Protein AF-A0A087UHM2-F1 (afdb_monomer)

Secondary structure (DSSP, 8-state):
-HHHHHHHHTT-----PPTT-TTT-HIIIIIHHHHHHHHTT---S-HHHHHHHHHHHHHH---S-S-GGGSS------

Foldseek 3Di:
DVVVVVCVVVVHDDDDDDDPPCPPPCCLPPVLVVVLVVCPPDDDPDPVVVVVCVVVVVVSPPDDDPPPVPVPPPDDDD

pLDDT: mean 70.02, std 14.61, range [39.91, 90.88]

Organism: Stegodyphus mimosarum (NCBI:txid407821)

Radius of gyration: 19.37 Å; Cα contacts (8 Å, |Δi|>4): 20; chains: 1; bounding box: 46×48×41 Å

Sequence (78 aa):
MVTQQKLNALGWEVLSHPQYSLDIAPSDYYLFKSLQNYLTGKKFKSLFLRQLLTILIPRMRTSTKQDFTGYLKDGNRL

Solvent-accessible surface area (backbone atoms only — not comparable to full-atom values): 5314 Å² total; per-residue (Å²): 113,74,67,62,55,50,36,54,74,72,70,52,84,80,77,91,72,71,90,82,54,84,85,70,47,65,58,61,58,53,50,48,46,52,49,49,62,68,52,58,92,64,83,64,86,49,65,66,59,45,55,51,46,66,61,45,54,63,72,68,65,77,81,85,79,78,78,68,78,76,80,77,72,88,80,80,92,132

InterPro domains:
  IPR036397 Ribonuclease H superfamily [G3DSA:3.30.420.10] (1-72)
  IPR052709 Transposase-Methyltransferase Hybrid [PTHR46060] (2-46)

Structure (mmCIF, N/CA/C/O backbone):
data_AF-A0A087UHM2-F1
#
_entry.id   AF-A0A087UHM2-F1
#
loop_
_atom_site.group_PDB
_atom_site.id
_atom_site.type_symbol
_atom_site.label_atom_id
_atom_site.label_alt_id
_atom_site.label_comp_id
_atom_site.label_asym_id
_atom_site.label_entity_id
_atom_site.label_seq_id
_atom_site.pdbx_PDB_ins_code
_atom_site.Cartn_x
_atom_site.Cartn_y
_atom_site.Cartn_z
_atom_site.occupancy
_atom_site.B_iso_or_equiv
_atom_site.auth_seq_id
_atom_site.auth_comp_id
_atom_site.auth_asym_id
_atom_site.auth_atom_id
_atom_site.pdbx_PDB_model_num
ATOM 1 N N . MET A 1 1 ? 16.350 2.875 -15.550 1.00 58.53 1 MET A N 1
ATOM 2 C CA . MET A 1 1 ? 15.019 2.566 -14.981 1.00 58.53 1 MET A CA 1
ATOM 3 C C . MET A 1 1 ? 14.856 1.052 -14.876 1.00 58.53 1 MET A C 1
ATOM 5 O O . MET A 1 1 ? 14.523 0.413 -15.863 1.00 58.53 1 MET A O 1
ATOM 9 N N . VAL A 1 2 ? 15.130 0.465 -13.705 1.00 82.00 2 VAL A N 1
ATOM 10 C CA . VAL A 1 2 ? 15.135 -1.006 -13.518 1.00 82.00 2 VAL A CA 1
ATOM 11 C C . VAL A 1 2 ? 13.733 -1.611 -13.676 1.00 82.00 2 VAL A C 1
ATOM 13 O O . VAL A 1 2 ? 13.580 -2.710 -14.200 1.00 82.00 2 VAL A O 1
ATOM 16 N N . THR A 1 3 ? 12.692 -0.879 -13.272 1.00 84.00 3 THR A N 1
ATOM 17 C CA . THR A 1 3 ? 11.298 -1.342 -13.336 1.00 84.00 3 THR A CA 1
ATOM 18 C C . THR A 1 3 ? 10.787 -1.474 -14.770 1.00 84.00 3 THR A C 1
ATOM 20 O O . THR A 1 3 ? 10.220 -2.503 -15.111 1.00 84.00 3 THR A O 1
ATOM 23 N N . GLN A 1 4 ? 11.038 -0.485 -15.634 1.00 84.06 4 GLN A N 1
ATOM 24 C CA . GLN A 1 4 ? 10.614 -0.541 -17.041 1.00 84.06 4 GLN A CA 1
ATOM 25 C C . GLN A 1 4 ? 11.335 -1.652 -17.812 1.00 84.06 4 GLN A C 1
ATOM 27 O O . GLN A 1 4 ? 10.711 -2.382 -18.570 1.00 84.06 4 GLN A O 1
ATOM 32 N N . GLN A 1 5 ? 12.634 -1.843 -17.556 1.00 86.00 5 GLN A N 1
ATOM 33 C CA . GLN A 1 5 ? 13.403 -2.938 -18.156 1.00 86.00 5 GLN A CA 1
ATOM 34 C C . GLN A 1 5 ? 12.837 -4.313 -17.775 1.00 86.00 5 GLN A C 1
ATOM 36 O O . GLN A 1 5 ? 12.737 -5.190 -18.627 1.00 86.00 5 GLN A O 1
ATOM 41 N N . LYS A 1 6 ? 12.416 -4.491 -16.515 1.00 89.06 6 LYS A N 1
ATOM 42 C CA . LYS A 1 6 ? 11.757 -5.723 -16.062 1.00 89.06 6 LYS A CA 1
ATOM 43 C C . LYS A 1 6 ? 10.375 -5.918 -16.688 1.00 89.06 6 LYS A C 1
ATOM 45 O O . LYS A 1 6 ? 10.068 -7.035 -17.079 1.00 89.06 6 LYS A O 1
ATOM 50 N N . LEU A 1 7 ? 9.566 -4.864 -16.812 1.00 90.00 7 LEU A N 1
ATOM 51 C CA . LEU A 1 7 ? 8.251 -4.947 -17.466 1.00 90.00 7 LEU A CA 1
ATOM 52 C C . LEU A 1 7 ? 8.383 -5.353 -18.939 1.00 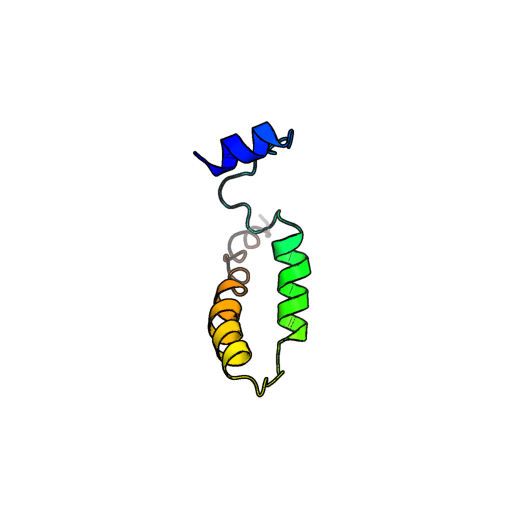90.00 7 LEU A C 1
ATOM 54 O O . LEU A 1 7 ? 7.686 -6.258 -19.388 1.00 90.00 7 LEU A O 1
ATOM 58 N N . ASN A 1 8 ? 9.360 -4.778 -19.642 1.00 86.06 8 ASN A N 1
ATOM 59 C CA . ASN A 1 8 ? 9.661 -5.145 -21.023 1.00 86.06 8 ASN A CA 1
ATOM 60 C C . ASN A 1 8 ? 10.155 -6.595 -21.136 1.00 86.06 8 ASN A C 1
ATOM 62 O O . ASN A 1 8 ? 9.729 -7.313 -22.032 1.00 86.06 8 ASN A O 1
ATOM 66 N N . ALA A 1 9 ? 11.010 -7.052 -20.213 1.00 90.12 9 ALA A N 1
ATOM 67 C CA . ALA A 1 9 ? 11.482 -8.439 -20.187 1.00 90.12 9 ALA A CA 1
ATOM 68 C C . ALA A 1 9 ? 10.354 -9.454 -19.925 1.00 90.12 9 ALA A C 1
ATOM 70 O O . ALA A 1 9 ? 10.434 -10.592 -20.379 1.00 90.12 9 ALA A O 1
ATOM 71 N N . LEU A 1 10 ? 9.303 -9.045 -19.209 1.00 90.88 10 LEU A N 1
ATOM 72 C CA . LEU A 1 10 ? 8.106 -9.855 -18.973 1.00 90.88 10 LEU A CA 1
ATOM 73 C C . LEU A 1 10 ? 7.097 -9.783 -20.133 1.00 90.88 10 LEU A C 1
ATOM 75 O O . LEU A 1 10 ? 6.111 -10.515 -20.107 1.00 90.88 10 LEU A O 1
ATOM 79 N N . GLY A 1 11 ? 7.316 -8.914 -21.128 1.00 89.69 11 GLY A N 1
ATOM 80 C CA . GLY A 1 11 ? 6.395 -8.691 -22.247 1.00 89.69 11 GLY A CA 1
ATOM 81 C C . GLY A 1 11 ? 5.142 -7.892 -21.875 1.00 89.69 11 GLY A C 1
ATOM 82 O O . GLY A 1 11 ? 4.117 -8.025 -22.536 1.00 89.69 11 GLY A O 1
ATOM 83 N N . TRP A 1 12 ? 5.189 -7.100 -20.800 1.00 90.31 12 TRP A N 1
ATOM 84 C CA . TRP A 1 12 ? 4.039 -6.320 -20.341 1.00 90.31 12 TRP A CA 1
ATOM 85 C C . TRP A 1 12 ? 3.999 -4.971 -21.052 1.00 90.31 12 TRP A C 1
ATOM 87 O O . TRP A 1 12 ? 4.949 -4.191 -20.972 1.00 90.31 12 TRP A O 1
ATOM 97 N N . GLU A 1 13 ? 2.878 -4.677 -21.707 1.00 84.44 13 GLU A N 1
ATOM 98 C CA . GLU A 1 13 ? 2.643 -3.368 -22.304 1.00 84.44 13 GLU A CA 1
ATOM 99 C C . GLU A 1 13 ? 2.319 -2.339 -21.212 1.00 84.44 13 GLU A C 1
ATOM 101 O O . GLU A 1 13 ? 1.405 -2.514 -20.401 1.00 84.44 13 GLU A O 1
ATOM 106 N N . VAL A 1 14 ? 3.094 -1.255 -21.172 1.00 81.31 14 VAL A N 1
ATOM 107 C CA . VAL A 1 14 ? 2.882 -0.160 -20.224 1.00 81.31 14 VAL A CA 1
ATOM 108 C C . VAL A 1 14 ? 1.924 0.848 -20.850 1.00 81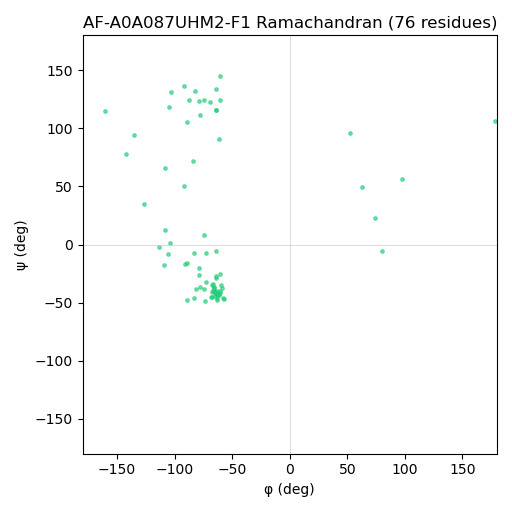.31 14 VAL A C 1
ATOM 110 O O . VAL A 1 14 ? 2.322 1.625 -21.715 1.00 81.31 14 VAL A O 1
ATOM 113 N N . LEU A 1 15 ? 0.670 0.864 -20.391 1.00 81.31 15 LEU A N 1
ATOM 114 C CA . LEU A 1 15 ? -0.295 1.883 -20.804 1.00 81.31 15 LEU A CA 1
ATOM 115 C C . LEU A 1 15 ? 0.156 3.278 -20.347 1.00 81.31 15 LEU A C 1
ATOM 117 O O . LEU A 1 15 ? 0.510 3.483 -19.182 1.00 81.31 15 LEU A O 1
ATOM 121 N N . SER A 1 16 ? 0.079 4.259 -21.247 1.00 76.25 16 SER A N 1
ATOM 122 C CA . SER A 1 16 ? 0.309 5.663 -20.906 1.00 76.25 16 SER A CA 1
ATOM 123 C C . SER A 1 16 ? -0.761 6.145 -19.923 1.00 76.25 16 SER A C 1
ATOM 125 O O . SER A 1 16 ? -1.941 6.204 -20.271 1.00 76.25 16 SER A O 1
ATOM 127 N N . HIS A 1 17 ? -0.356 6.505 -18.705 1.00 70.88 17 HIS A N 1
ATOM 128 C CA . HIS A 1 17 ? -1.254 7.063 -17.697 1.00 70.88 17 HIS A CA 1
ATOM 129 C C . HIS A 1 17 ? -1.055 8.584 -17.583 1.00 70.88 17 HIS A C 1
ATOM 131 O O . HIS A 1 17 ? 0.093 9.026 -17.466 1.00 70.88 17 HIS A O 1
ATOM 137 N N . PRO A 1 18 ? -2.129 9.397 -17.609 1.00 72.06 18 PRO A N 1
ATOM 138 C CA . PRO A 1 18 ? -2.012 10.838 -17.434 1.00 72.06 18 PRO A CA 1
ATOM 139 C C . PRO A 1 18 ? -1.401 11.196 -16.077 1.00 72.06 18 PRO A C 1
ATOM 141 O O . PRO A 1 18 ? -1.642 10.541 -15.061 1.00 72.06 18 PRO A O 1
ATOM 144 N N . GLN A 1 19 ? -0.613 12.270 -16.056 1.00 63.09 19 GLN A N 1
ATOM 145 C CA . GLN A 1 19 ? 0.010 12.762 -14.835 1.00 63.09 19 GLN A CA 1
ATOM 146 C C . GLN A 1 19 ? -1.086 13.224 -13.854 1.00 63.09 19 GLN A C 1
ATOM 148 O O . GLN A 1 19 ? -1.833 14.151 -14.144 1.00 63.09 19 GLN A O 1
ATOM 153 N N . TYR A 1 20 ? -1.183 12.549 -12.704 1.00 55.78 20 TYR A N 1
ATOM 154 C CA . TYR A 1 20 ? -2.169 12.786 -11.634 1.00 55.78 20 TYR A CA 1
ATOM 155 C C . TYR A 1 20 ? -3.642 12.577 -12.004 1.00 55.78 20 TYR A C 1
ATOM 157 O O . TYR A 1 20 ? -4.504 13.380 -11.646 1.00 55.78 20 TYR A O 1
ATOM 165 N N . SER A 1 21 ? -3.971 11.449 -12.627 1.00 60.31 21 SER A N 1
ATOM 166 C CA . SER A 1 21 ? -5.370 11.042 -12.763 1.00 60.31 21 SER A CA 1
ATOM 167 C C . SER A 1 21 ? -5.872 10.297 -11.522 1.00 60.31 21 SER A C 1
ATOM 169 O O . SER A 1 21 ? -6.081 9.085 -11.530 1.00 60.31 21 SER A O 1
ATOM 171 N N . LEU A 1 22 ? -6.059 11.046 -10.430 1.00 57.06 22 LEU A N 1
ATOM 172 C CA . LEU A 1 22 ? -6.553 10.518 -9.148 1.00 57.06 22 LEU A CA 1
ATOM 173 C C . LEU A 1 22 ? -7.992 9.964 -9.201 1.00 57.06 22 LEU A C 1
ATOM 175 O O . LEU A 1 22 ? -8.445 9.400 -8.210 1.00 57.06 22 LEU A O 1
ATOM 179 N N . ASP A 1 23 ? -8.690 10.109 -10.331 1.00 57.53 23 ASP A N 1
ATOM 180 C CA . ASP A 1 23 ? -10.076 9.657 -10.524 1.00 57.53 23 ASP A CA 1
ATOM 181 C C . ASP A 1 23 ? -10.214 8.515 -11.555 1.00 57.53 23 ASP A C 1
ATOM 183 O O . ASP A 1 23 ? -11.314 8.020 -11.785 1.00 57.53 23 ASP A O 1
ATOM 187 N N . ILE A 1 24 ? -9.115 8.074 -12.189 1.00 58.47 24 ILE A N 1
ATOM 188 C CA . ILE A 1 24 ? -9.166 7.124 -13.323 1.00 58.47 24 ILE A CA 1
ATOM 189 C C . ILE A 1 24 ? -8.645 5.727 -12.975 1.00 58.47 24 ILE A C 1
ATOM 191 O O . ILE A 1 24 ? -8.967 4.770 -13.676 1.00 58.47 24 ILE A O 1
ATOM 195 N N . ALA A 1 25 ? -7.886 5.550 -11.892 1.00 64.75 25 ALA A N 1
ATOM 196 C CA . ALA A 1 25 ? -7.514 4.207 -11.462 1.00 64.75 25 ALA A CA 1
ATOM 197 C C . ALA A 1 25 ? -8.711 3.550 -10.741 1.00 64.75 25 ALA A C 1
ATOM 199 O O . ALA A 1 25 ? -9.056 3.965 -9.631 1.00 64.75 25 ALA A O 1
ATOM 200 N N . PRO A 1 26 ? -9.350 2.505 -11.305 1.00 58.91 26 PRO A N 1
ATOM 201 C CA . PRO A 1 26 ? -10.483 1.846 -10.652 1.00 58.91 26 PRO A CA 1
ATOM 202 C C . PRO A 1 26 ? -10.105 1.240 -9.289 1.00 58.91 26 PRO A C 1
ATOM 204 O O . PRO A 1 26 ? -10.958 1.139 -8.406 1.00 58.91 26 PRO A O 1
ATOM 207 N N . SER A 1 27 ? -8.828 0.900 -9.068 1.00 61.91 27 SER A N 1
ATOM 208 C CA . SER A 1 27 ? -8.310 0.515 -7.749 1.00 61.91 27 SER A CA 1
ATOM 209 C C . SER A 1 27 ? -8.446 1.638 -6.723 1.00 61.91 27 SER A C 1
ATOM 211 O O . SER A 1 27 ? -8.863 1.405 -5.589 1.00 6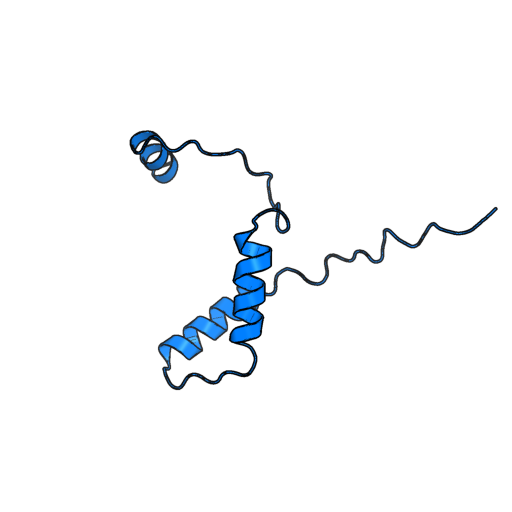1.91 27 SER A O 1
ATOM 213 N N . ASP A 1 28 ? -8.133 2.866 -7.119 1.00 66.00 28 ASP A N 1
ATOM 214 C CA . ASP A 1 28 ? -8.014 3.964 -6.173 1.00 66.00 28 ASP A CA 1
ATOM 215 C C . ASP A 1 28 ? -9.388 4.435 -5.699 1.00 66.00 28 ASP A C 1
ATOM 217 O O . ASP A 1 28 ? -9.588 4.675 -4.506 1.00 66.00 28 ASP A O 1
ATOM 221 N N . TYR A 1 29 ? -10.375 4.456 -6.598 1.00 68.06 29 TYR A N 1
ATOM 222 C CA . TYR A 1 29 ? -11.737 4.837 -6.238 1.00 68.06 29 TYR A CA 1
ATOM 223 C C . TYR A 1 29 ? -12.560 3.691 -5.640 1.00 68.06 29 TYR A C 1
ATOM 225 O O . TYR A 1 29 ? -13.231 3.896 -4.634 1.00 68.06 29 TYR A O 1
ATOM 233 N N . TYR A 1 30 ? -12.551 2.483 -6.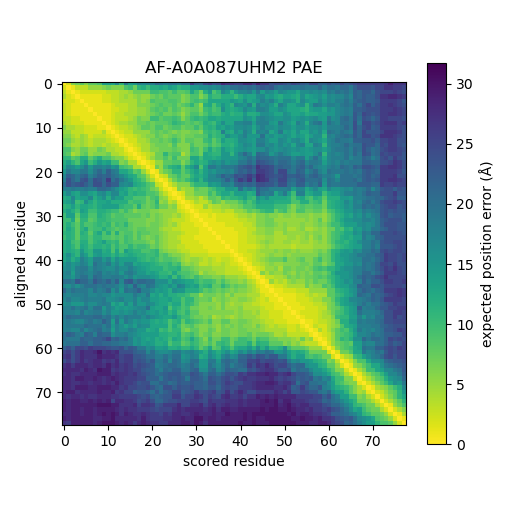214 1.00 72.62 30 TYR A N 1
ATOM 234 C CA . TYR A 1 30 ? -13.453 1.418 -5.751 1.00 72.62 30 TYR A CA 1
ATOM 235 C C . TYR A 1 30 ? -12.845 0.576 -4.628 1.00 72.62 30 TYR A C 1
ATOM 237 O O . TYR A 1 30 ? -13.488 0.356 -3.595 1.00 72.62 30 TYR A O 1
ATOM 245 N N . LEU A 1 31 ? -11.600 0.119 -4.789 1.00 78.62 31 LEU A N 1
ATOM 246 C CA . LEU A 1 31 ? -10.968 -0.782 -3.823 1.00 78.62 31 LEU A CA 1
ATOM 247 C C . LEU A 1 31 ? -10.585 -0.036 -2.543 1.00 78.62 31 LEU A C 1
ATOM 249 O O . LEU A 1 31 ? -10.937 -0.469 -1.446 1.00 78.62 31 LEU A O 1
ATOM 253 N N . PHE A 1 32 ? -9.925 1.115 -2.649 1.00 77.25 32 PHE A N 1
ATOM 254 C CA . PHE A 1 32 ? -9.509 1.842 -1.452 1.00 77.25 32 PHE A CA 1
ATOM 255 C C . PHE A 1 32 ? -10.676 2.516 -0.720 1.00 77.25 32 PHE A C 1
ATOM 257 O O . PHE A 1 32 ? -10.690 2.551 0.512 1.00 77.25 32 PHE A O 1
ATOM 264 N N . LYS A 1 33 ? -11.715 2.977 -1.416 1.00 77.19 33 LYS A N 1
ATOM 265 C CA . LYS A 1 33 ? -12.928 3.489 -0.756 1.00 77.19 33 LYS A CA 1
ATOM 266 C C . LYS A 1 33 ? -13.703 2.392 -0.027 1.00 77.19 33 LYS A C 1
ATOM 268 O O . LYS A 1 33 ? -14.083 2.580 1.127 1.00 77.19 33 LYS A O 1
ATOM 273 N N . SER A 1 34 ? -13.905 1.232 -0.656 1.00 82.06 34 SER A N 1
ATOM 274 C CA . SER A 1 34 ? -14.574 0.096 -0.001 1.00 82.06 34 SER A CA 1
ATOM 275 C C . SER A 1 34 ? -13.775 -0.420 1.198 1.00 82.06 34 SER A C 1
ATOM 277 O O . SER A 1 34 ? -14.347 -0.663 2.262 1.00 82.06 34 SER A O 1
ATOM 279 N N . LEU A 1 35 ? -12.447 -0.486 1.074 1.00 82.69 35 LEU A N 1
ATOM 280 C CA . LEU A 1 35 ? -11.557 -0.852 2.169 1.00 82.69 35 LEU A CA 1
ATOM 281 C C . LEU A 1 35 ? -11.622 0.164 3.319 1.00 82.69 35 LEU A C 1
ATOM 283 O O . LEU A 1 35 ? -11.718 -0.238 4.475 1.00 82.69 35 LEU A O 1
ATOM 287 N N . GLN A 1 36 ? -11.638 1.469 3.033 1.00 81.19 36 GLN A N 1
ATOM 288 C CA . GLN A 1 36 ? -11.843 2.501 4.059 1.00 81.19 36 GLN A CA 1
ATOM 289 C C . GLN A 1 36 ? -13.166 2.317 4.797 1.00 81.19 36 GLN A C 1
ATOM 291 O O . GLN A 1 36 ? -13.183 2.344 6.029 1.00 81.19 36 GLN A O 1
ATOM 296 N N . ASN A 1 37 ? -14.257 2.078 4.071 1.00 83.56 37 ASN A N 1
ATOM 297 C CA . ASN A 1 37 ? -15.569 1.852 4.675 1.00 83.56 37 ASN A CA 1
ATOM 298 C C . ASN A 1 37 ? -15.557 0.625 5.595 1.00 83.56 37 ASN A C 1
A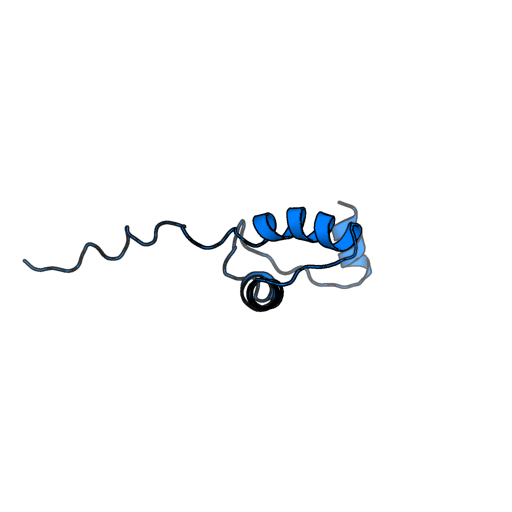TOM 300 O O . ASN A 1 37 ? -16.085 0.681 6.701 1.00 83.56 37 ASN A O 1
ATOM 304 N N . TYR A 1 38 ? -14.898 -0.457 5.178 1.00 83.88 38 TYR A N 1
ATOM 305 C CA . TYR A 1 38 ? -14.759 -1.659 5.995 1.00 83.88 38 TYR A CA 1
ATOM 306 C C . TYR A 1 38 ? -13.901 -1.438 7.250 1.00 83.88 38 TYR A C 1
ATOM 308 O O . TYR A 1 38 ? -14.202 -1.981 8.314 1.00 83.88 38 TYR A O 1
ATOM 316 N N . LEU A 1 39 ? -12.819 -0.665 7.140 1.00 82.50 39 LEU A N 1
ATOM 317 C CA . LEU A 1 39 ? -11.886 -0.404 8.241 1.00 82.50 39 LEU A CA 1
ATOM 318 C C . LEU A 1 39 ? -12.404 0.651 9.227 1.00 82.50 39 LEU A C 1
ATOM 320 O O . LEU A 1 39 ? -11.947 0.698 10.372 1.00 82.50 39 LEU A O 1
ATOM 324 N N . THR A 1 40 ? -13.362 1.476 8.807 1.00 81.56 40 THR A N 1
ATOM 325 C CA . THR A 1 40 ? -13.964 2.515 9.643 1.00 81.56 40 THR A CA 1
ATOM 326 C C . THR A 1 40 ? -14.628 1.891 10.872 1.00 81.56 40 THR A C 1
ATOM 328 O O . THR A 1 40 ? -15.451 0.986 10.774 1.00 81.56 40 THR A O 1
ATOM 331 N N . GLY A 1 41 ? -14.232 2.352 12.062 1.00 78.25 41 GLY A N 1
ATOM 332 C CA . GLY A 1 41 ? -14.772 1.877 13.341 1.00 78.25 41 GLY A CA 1
ATOM 333 C C . GLY A 1 41 ? -14.197 0.550 13.859 1.00 78.25 41 GLY A C 1
ATOM 334 O O . GLY A 1 41 ? -14.482 0.180 14.999 1.00 78.25 41 GLY A O 1
ATOM 335 N N . LYS A 1 42 ? -13.345 -0.156 13.100 1.00 82.56 42 LYS A N 1
ATOM 336 C CA . LYS A 1 42 ? -12.698 -1.392 13.575 1.00 82.56 42 LYS A CA 1
ATOM 337 C C . LYS A 1 42 ? -11.463 -1.083 14.424 1.00 82.56 42 LYS A C 1
ATOM 339 O O . LYS A 1 42 ? -10.584 -0.321 14.029 1.00 82.56 42 LYS A O 1
ATOM 344 N N . LYS A 1 43 ? -11.364 -1.725 15.593 1.00 79.06 43 LYS A N 1
ATOM 345 C CA . LYS A 1 43 ? -10.176 -1.682 16.461 1.00 79.06 43 LYS A CA 1
ATOM 346 C C . LYS A 1 43 ? -9.416 -2.999 16.349 1.00 79.06 43 LYS A C 1
ATOM 348 O O . LYS A 1 43 ? -9.934 -4.053 16.705 1.00 79.06 43 LYS A O 1
ATOM 353 N N . PHE A 1 44 ? -8.177 -2.937 15.881 1.00 81.56 44 PHE A N 1
ATOM 354 C CA . PHE A 1 44 ? -7.304 -4.105 15.783 1.00 81.56 44 PHE A CA 1
ATOM 355 C C . PHE A 1 44 ? -6.470 -4.235 17.060 1.00 81.56 44 PHE A C 1
ATOM 357 O O . PHE A 1 44 ? -5.955 -3.239 17.557 1.00 81.56 44 PHE A O 1
ATOM 364 N N . LYS A 1 45 ? -6.335 -5.452 17.604 1.00 81.75 45 LYS A N 1
ATOM 365 C CA . LYS A 1 45 ? -5.505 -5.720 18.799 1.00 81.75 45 LYS A CA 1
ATOM 366 C C . LYS A 1 45 ? -4.012 -5.805 18.469 1.00 81.75 45 LYS A C 1
ATOM 368 O O . LYS A 1 45 ? -3.174 -5.527 19.318 1.00 81.75 45 LYS A O 1
ATOM 373 N N . SER A 1 46 ? -3.688 -6.166 17.228 1.00 85.69 46 SER A N 1
ATOM 374 C CA . SER A 1 46 ? -2.310 -6.231 16.745 1.00 85.69 46 SER A CA 1
ATOM 375 C C . SER A 1 46 ? -1.715 -4.830 16.625 1.00 85.69 46 SER A C 1
ATOM 377 O O . SER A 1 46 ? -2.242 -3.989 15.895 1.00 85.69 46 SER A O 1
ATOM 379 N N . LEU A 1 47 ? -0.595 -4.595 17.313 1.00 79.56 47 LEU A N 1
ATOM 380 C CA . LEU A 1 47 ? 0.155 -3.338 17.243 1.00 79.56 47 LEU A CA 1
ATOM 381 C C . LEU A 1 47 ? 0.620 -3.031 15.815 1.00 79.56 47 LEU A C 1
ATOM 383 O O . LEU A 1 47 ? 0.529 -1.885 15.386 1.00 79.56 47 LEU A O 1
ATOM 387 N N . PHE A 1 48 ? 1.010 -4.057 15.053 1.00 83.44 48 PHE A N 1
ATOM 388 C CA . PHE A 1 48 ? 1.396 -3.910 13.651 1.00 83.44 48 PHE A CA 1
ATOM 389 C C . PHE A 1 48 ? 0.231 -3.411 12.790 1.00 83.44 48 PHE A C 1
ATOM 391 O O . PHE A 1 48 ? 0.376 -2.437 12.057 1.00 83.44 48 PHE A O 1
ATOM 398 N N . LEU A 1 49 ? -0.954 -4.017 12.930 1.00 80.75 49 LEU A N 1
ATOM 399 C CA . LEU A 1 49 ? -2.133 -3.597 12.167 1.00 80.75 49 LEU A CA 1
ATOM 400 C C . LEU A 1 49 ? -2.613 -2.203 12.579 1.00 80.75 49 LEU A C 1
ATOM 402 O O . LEU A 1 49 ? -3.025 -1.427 11.725 1.00 80.75 49 LEU A O 1
ATOM 406 N N . ARG A 1 50 ? -2.507 -1.838 13.861 1.00 78.81 50 ARG A N 1
ATOM 407 C CA . ARG A 1 50 ? -2.800 -0.470 14.316 1.00 78.81 50 ARG A CA 1
ATOM 408 C C . ARG A 1 50 ? -1.836 0.544 13.704 1.00 78.81 50 ARG A C 1
ATOM 410 O O . ARG A 1 50 ? -2.287 1.575 13.218 1.00 78.81 50 ARG A O 1
ATOM 417 N N . GLN A 1 51 ? -0.537 0.249 13.704 1.00 79.62 51 GLN A N 1
ATOM 418 C CA . GLN A 1 51 ? 0.481 1.139 13.148 1.00 79.62 51 GLN A CA 1
ATOM 419 C C . GLN A 1 51 ? 0.313 1.309 11.634 1.00 79.62 51 GLN A C 1
ATOM 421 O O . GLN A 1 51 ? 0.354 2.427 11.122 1.00 79.62 51 GLN A O 1
ATOM 426 N N . LEU A 1 52 ? 0.065 0.204 10.929 1.00 80.25 52 LEU A N 1
ATOM 427 C CA . LEU A 1 52 ? -0.132 0.178 9.485 1.00 80.25 52 LEU A CA 1
ATOM 428 C C . LEU A 1 52 ? -1.390 0.957 9.074 1.00 80.25 52 LEU A C 1
ATOM 430 O O . LEU A 1 52 ? -1.342 1.752 8.139 1.00 80.25 52 LEU A O 1
ATOM 434 N N . LEU A 1 53 ? -2.491 0.824 9.817 1.00 76.81 53 LEU A N 1
ATOM 435 C CA . LEU A 1 53 ? -3.708 1.596 9.557 1.00 76.81 53 LEU A CA 1
ATOM 436 C C . LEU A 1 53 ? -3.524 3.097 9.789 1.00 76.81 53 LEU A C 1
ATOM 438 O O . LEU A 1 53 ? -4.039 3.887 9.005 1.00 76.81 53 LEU A O 1
ATOM 442 N N . THR A 1 54 ? -2.748 3.506 10.793 1.00 73.81 54 THR A N 1
ATOM 443 C CA . THR A 1 54 ? -2.431 4.927 11.027 1.00 73.81 54 THR A CA 1
ATOM 444 C C . THR A 1 54 ? -1.721 5.569 9.833 1.00 73.81 54 THR A C 1
ATOM 446 O O . THR A 1 54 ? -1.967 6.734 9.533 1.00 73.81 54 THR A O 1
ATOM 449 N N . ILE A 1 55 ? -0.876 4.816 9.126 1.00 77.19 55 ILE A N 1
ATOM 450 C CA . ILE A 1 55 ? -0.146 5.300 7.944 1.00 77.19 55 ILE A CA 1
ATOM 451 C C . ILE A 1 55 ? -1.033 5.256 6.693 1.00 77.19 55 ILE A C 1
ATOM 453 O O . ILE A 1 55 ? -0.990 6.164 5.862 1.00 77.19 55 ILE A O 1
ATOM 457 N N . LEU A 1 56 ? -1.858 4.216 6.556 1.00 70.12 56 LEU A N 1
ATOM 458 C CA . LEU A 1 56 ? -2.693 4.030 5.373 1.00 70.12 56 LEU A CA 1
ATOM 459 C C . LEU A 1 56 ? -3.938 4.928 5.362 1.00 70.12 56 LEU A C 1
ATOM 461 O O . LEU A 1 56 ? -4.289 5.435 4.305 1.00 70.12 56 LEU A O 1
ATOM 465 N N . ILE A 1 57 ? -4.592 5.194 6.498 1.00 70.38 57 ILE A N 1
ATOM 466 C CA . ILE A 1 57 ? -5.839 5.986 6.537 1.00 70.38 57 ILE A CA 1
ATOM 467 C C . ILE A 1 57 ? -5.67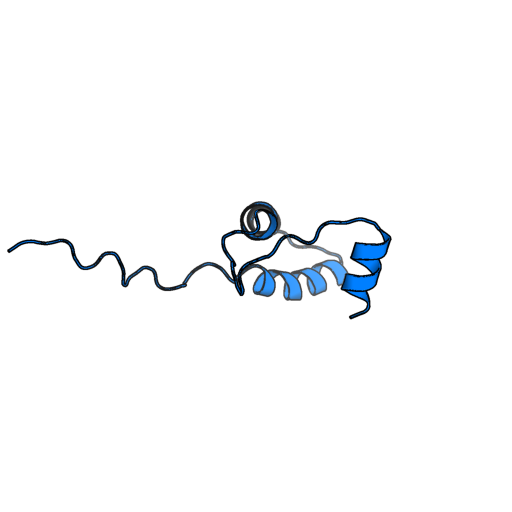8 7.395 5.918 1.00 70.38 57 ILE A C 1
ATOM 469 O O . ILE A 1 57 ? -6.508 7.761 5.086 1.00 70.38 57 ILE A O 1
ATOM 473 N N . PRO A 1 58 ? -4.631 8.188 6.233 1.00 68.44 58 PRO A N 1
ATOM 474 C CA . PRO A 1 58 ? -4.397 9.483 5.586 1.00 68.44 58 PRO A CA 1
ATOM 475 C C . PRO A 1 58 ? -4.066 9.347 4.097 1.00 68.44 58 PRO A C 1
ATOM 477 O O . PRO A 1 58 ? -4.521 10.151 3.290 1.00 68.44 58 PRO A O 1
ATOM 480 N N . ARG A 1 59 ? -3.315 8.301 3.725 1.00 66.94 59 ARG A N 1
ATOM 481 C CA . ARG A 1 59 ? -2.934 8.004 2.336 1.00 66.94 59 ARG A CA 1
ATOM 482 C C . ARG A 1 59 ? -4.142 7.690 1.451 1.00 66.94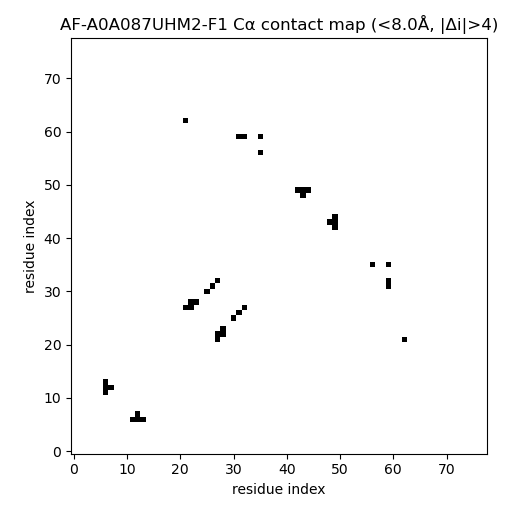 59 ARG A C 1
ATOM 484 O O . ARG A 1 59 ? -4.076 7.921 0.249 1.00 66.94 59 ARG A O 1
ATOM 491 N N . MET A 1 60 ? -5.213 7.176 2.054 1.00 63.25 60 MET A N 1
ATOM 492 C CA . MET A 1 60 ? -6.472 6.821 1.397 1.00 63.25 60 MET A CA 1
ATOM 493 C C . MET A 1 60 ? -7.485 7.986 1.405 1.00 63.25 60 MET A C 1
ATOM 495 O O . MET A 1 60 ? -8.425 7.997 0.610 1.00 63.25 60 MET A O 1
ATOM 499 N N . ARG A 1 61 ? -7.275 8.997 2.265 1.00 61.38 61 ARG A N 1
ATOM 500 C CA . ARG A 1 61 ? -8.077 10.228 2.382 1.00 61.38 61 ARG A CA 1
ATOM 501 C C . ARG A 1 61 ? -7.513 11.360 1.506 1.00 61.38 61 ARG A C 1
ATOM 503 O O . ARG A 1 61 ? -7.309 12.472 1.980 1.00 61.38 61 ARG A O 1
ATOM 510 N N . THR A 1 62 ? -7.261 11.096 0.226 1.00 52.94 62 THR A N 1
ATOM 511 C CA . THR A 1 62 ? -6.820 12.129 -0.738 1.00 52.94 62 THR A CA 1
ATOM 512 C C . THR A 1 62 ? -7.886 12.522 -1.762 1.00 52.94 62 THR A C 1
ATOM 514 O O . THR A 1 62 ? -7.573 13.222 -2.716 1.00 52.94 62 THR A O 1
ATOM 517 N N . SER A 1 63 ? -9.151 12.132 -1.575 1.00 50.09 63 SER A N 1
ATOM 518 C CA . SER A 1 63 ? -10.243 12.552 -2.463 1.00 50.09 63 SER A CA 1
ATOM 519 C C . SER A 1 63 ? -11.529 12.827 -1.690 1.00 50.09 63 SER A C 1
ATOM 521 O O . SER A 1 63 ? -12.435 12.010 -1.620 1.00 50.09 63 SER A O 1
ATOM 523 N N . THR A 1 64 ? -11.580 13.990 -1.051 1.00 53.50 64 THR A N 1
ATOM 524 C CA . THR A 1 64 ? -12.815 14.770 -0.895 1.00 53.50 64 THR A CA 1
ATOM 525 C C . THR A 1 64 ? -12.365 16.184 -0.570 1.00 53.50 64 THR A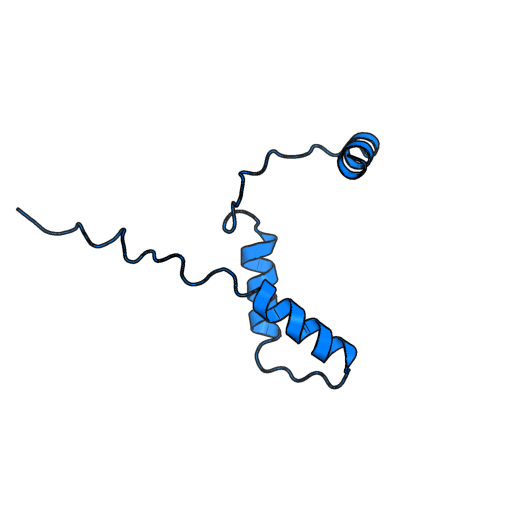 C 1
ATOM 527 O O . THR A 1 64 ? -11.778 16.394 0.489 1.00 53.50 64 THR A O 1
ATOM 530 N N . LYS A 1 65 ? -12.655 17.109 -1.493 1.00 44.47 65 LYS A N 1
ATOM 531 C CA . LYS A 1 65 ? -12.220 18.517 -1.582 1.00 44.47 65 LYS A CA 1
ATOM 532 C C . LYS A 1 65 ? -11.019 18.779 -2.501 1.00 44.47 65 LYS A C 1
ATOM 534 O O . LYS A 1 65 ? -10.050 19.412 -2.110 1.00 44.47 65 LYS A O 1
ATOM 539 N N . GLN A 1 66 ? -11.132 18.386 -3.769 1.00 45.50 66 GLN A N 1
ATOM 540 C CA . GLN A 1 66 ? -10.972 19.437 -4.775 1.00 45.50 66 GLN A CA 1
ATOM 541 C C . GLN A 1 66 ? -12.305 20.192 -4.800 1.00 45.50 66 GLN A C 1
ATOM 543 O O . GLN A 1 66 ? -13.367 19.573 -4.891 1.00 45.50 66 GLN A O 1
ATOM 548 N N . ASP A 1 67 ? -12.257 21.500 -4.570 1.00 47.50 67 ASP A N 1
ATOM 549 C CA . ASP A 1 67 ? -13.413 22.390 -4.562 1.00 47.50 67 ASP A CA 1
ATOM 550 C C . ASP A 1 67 ? -14.103 22.394 -5.937 1.00 47.50 67 ASP A C 1
ATOM 552 O O . ASP A 1 67 ? -13.815 23.211 -6.804 1.00 47.50 67 ASP A O 1
ATOM 556 N N . PHE A 1 68 ? -15.079 21.507 -6.134 1.00 44.69 68 PHE A N 1
ATOM 557 C CA . PHE A 1 68 ? -16.030 21.601 -7.250 1.00 44.69 68 PHE A CA 1
ATOM 558 C C . PHE A 1 68 ? -17.081 22.710 -7.041 1.00 44.69 68 PHE A C 1
ATOM 560 O O . PHE A 1 68 ? -18.015 22.845 -7.826 1.00 44.69 68 PHE A O 1
ATOM 567 N N . THR A 1 69 ? -16.938 23.544 -6.007 1.00 47.53 69 THR A N 1
ATOM 568 C CA . THR A 1 69 ? -17.839 24.675 -5.732 1.00 47.53 69 THR A CA 1
ATOM 569 C C . THR A 1 69 ? -17.662 25.846 -6.710 1.00 47.53 69 THR A C 1
ATOM 571 O O . THR A 1 69 ? -18.472 26.770 -6.687 1.00 47.53 69 THR A O 1
ATOM 574 N N . GLY A 1 70 ? -16.652 25.803 -7.591 1.00 46.97 70 GLY A N 1
ATOM 575 C CA . GLY A 1 70 ? -16.407 26.816 -8.625 1.00 46.97 70 GLY A CA 1
ATOM 576 C C . GLY A 1 70 ? -17.109 26.591 -9.971 1.00 46.97 70 GLY A C 1
ATOM 577 O O . GLY A 1 70 ? -17.202 27.532 -10.746 1.00 46.97 70 GLY A O 1
ATOM 578 N N . TYR A 1 71 ? -17.628 25.389 -10.259 1.00 47.06 71 TYR A N 1
ATOM 579 C CA . TYR A 1 71 ? -18.145 25.041 -11.600 1.00 47.06 71 TYR A CA 1
ATOM 580 C C . TYR A 1 71 ? -19.679 25.015 -11.718 1.00 47.06 71 TYR A C 1
ATOM 582 O O . TYR A 1 71 ? -20.209 24.732 -12.786 1.00 47.06 71 TYR A O 1
ATOM 590 N N . LEU A 1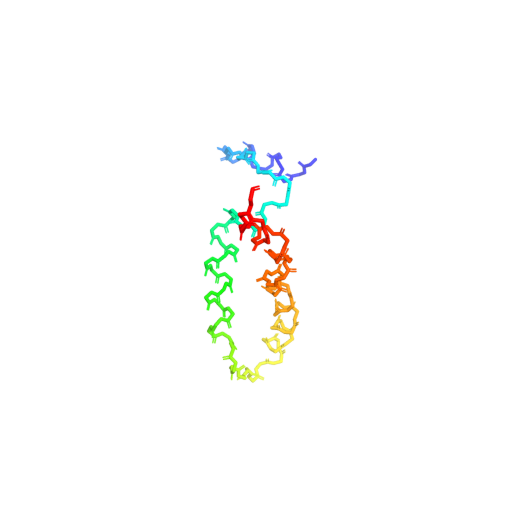 72 ? -20.404 25.322 -10.637 1.00 50.62 72 LEU A N 1
ATOM 591 C CA . LEU A 1 72 ? -21.875 25.358 -10.606 1.00 50.62 72 LEU A CA 1
ATOM 592 C C . LEU A 1 72 ? -22.413 26.699 -10.078 1.00 50.62 72 LEU A C 1
ATOM 594 O O . LEU A 1 72 ? -23.419 26.724 -9.370 1.00 50.62 72 LEU A O 1
ATOM 598 N N . LYS A 1 73 ? -21.734 27.817 -10.373 1.00 53.75 73 LYS A N 1
ATOM 599 C CA . LYS A 1 73 ? -22.240 29.165 -10.045 1.00 53.75 73 LYS A CA 1
ATOM 600 C C . LYS A 1 73 ? -22.773 29.975 -11.223 1.00 53.75 73 LYS A C 1
ATOM 602 O O . LYS A 1 73 ? -23.454 30.961 -10.970 1.00 53.75 73 LYS A O 1
ATOM 607 N N . ASP A 1 74 ? -22.605 29.514 -12.458 1.00 51.00 74 ASP A N 1
ATOM 608 C CA . ASP A 1 74 ? -23.083 30.258 -13.627 1.00 51.00 74 ASP A CA 1
ATOM 609 C C . ASP A 1 74 ? -24.288 29.567 -14.259 1.00 51.00 74 ASP A C 1
ATOM 611 O O . ASP A 1 74 ? -24.271 29.054 -15.373 1.00 51.00 74 ASP A O 1
ATOM 615 N N . GLY A 1 75 ? -25.373 29.554 -13.496 1.00 61.38 75 GLY A N 1
ATOM 616 C CA . GLY A 1 75 ? -26.708 29.368 -14.029 1.00 61.38 75 GLY A CA 1
ATOM 617 C C . GLY A 1 75 ? -27.613 30.390 -13.373 1.00 61.38 75 GLY A C 1
ATOM 618 O O . GLY A 1 75 ? -28.061 30.124 -12.265 1.00 61.38 75 GLY A O 1
ATOM 619 N N . ASN A 1 76 ? -27.813 31.550 -14.018 1.00 42.97 76 ASN A N 1
ATOM 620 C CA . ASN A 1 76 ? -29.073 32.310 -14.059 1.00 42.97 76 ASN A CA 1
ATOM 621 C C . ASN A 1 76 ? -28.945 33.631 -14.859 1.00 42.97 76 ASN A C 1
ATOM 623 O O . ASN A 1 76 ? -28.423 34.617 -14.357 1.00 42.97 76 ASN A O 1
ATOM 627 N N . ARG A 1 77 ? -29.538 33.631 -16.064 1.00 40.38 77 ARG A N 1
ATOM 628 C CA . ARG A 1 77 ? -30.541 34.608 -16.548 1.00 40.38 77 ARG A CA 1
ATOM 629 C C . ARG A 1 77 ? -30.205 36.111 -16.440 1.00 40.38 77 ARG A C 1
ATOM 631 O O . ARG A 1 77 ? -30.567 36.735 -15.447 1.00 40.38 77 ARG A O 1
ATOM 638 N N . LEU A 1 78 ? -29.695 36.690 -17.531 1.00 39.91 78 LEU A N 1
ATOM 639 C CA . LEU A 1 78 ? -30.357 37.663 -18.428 1.00 39.91 78 LEU A CA 1
ATOM 640 C C . LEU A 1 78 ? -29.524 37.800 -19.709 1.00 39.91 78 LEU A C 1
ATOM 642 O O . LEU A 1 78 ? -28.281 37.793 -19.590 1.00 39.91 78 LEU A O 1
#

Mean predicted aligned error: 14.41 Å